Protein AF-A0A4S1CDR8-F1 (afdb_monomer)

Nearest PDB structures (foldseek):
  3aai-assembly1_D  TM=4.579E-01  e=3.024E+00  Thermus thermophilus HB8
  3aai-assembly1_B  TM=3.713E-01  e=2.613E+00  Thermus thermophilus HB8
  3aai-assembly1_C  TM=4.465E-01  e=4.358E+00  Thermus thermophilus HB8
  3aai-assembly1_A  TM=4.467E-01  e=4.358E+00  Thermus thermophilus HB8
  6weg-assembly1_A  TM=3.558E-01  e=4.358E+00  Francisella tularensis

Solvent-accessible surface area (backbone atoms only — not comparable to full-atom values): 6230 Å² total; per-residue (Å²): 143,85,63,65,66,61,53,52,52,51,52,50,51,51,53,48,55,50,72,70,32,67,92,68,52,75,75,87,74,74,70,91,48,61,57,52,73,68,53,50,52,53,51,54,56,49,31,74,77,33,62,77,49,30,58,50,43,60,68,76,58,73,57,101,66,56,41,46,68,61,50,51,56,50,50,53,51,46,53,53,50,51,53,52,50,53,53,50,53,51,53,51,50,53,51,55,53,50,53,57,60,64,74,74,114

Sequence (105 aa):
MEKTPFLLFLCIAIIALFAANPGFRKDKEANSCEISCYQYGQLHSAMSLFPEVADTARRDLTGEYVSISQYNEIMRKVELAKLKQARRMSAQTELALTEKHSASN

Organism: NCBI:txid2562681

Secondary structure (DSSP, 8-state):
---HHHHHHHHHHHHHHHHH-TTTS--S---S-BPPHHHHHHHHHHHHH-HHHHHHHHHH--SSS-BHHHHHHHHHHHHHHHHHHHHHHHHHHHHHHHHHHHTT-

Mean predicted aligned error: 14.39 Å

pLDDT: mean 76.4, std 12.58, range [47.16, 90.62]

Radius of gyration: 23.16 Å; Cα contacts (8 Å, |Δi|>4): 38; chains: 1; bounding box: 41×64×57 Å

Structure (mmCIF, N/CA/C/O backbone):
data_AF-A0A4S1CDR8-F1
#
_entry.id   AF-A0A4S1CDR8-F1
#
loop_
_atom_site.group_PDB
_atom_site.id
_atom_site.type_symbol
_atom_site.label_atom_id
_atom_site.label_alt_id
_atom_site.label_comp_id
_atom_site.label_asym_id
_atom_site.label_entity_id
_atom_site.label_seq_id
_atom_site.pdbx_PDB_ins_code
_atom_site.Cartn_x
_atom_site.Cartn_y
_atom_site.Cartn_z
_atom_site.occupancy
_atom_site.B_iso_or_equiv
_atom_site.auth_seq_id
_atom_site.auth_comp_id
_atom_site.auth_asym_id
_atom_site.auth_atom_id
_atom_site.pdbx_PDB_model_num
ATOM 1 N N . MET A 1 1 ? 11.292 51.172 -8.074 1.00 52.50 1 MET A N 1
ATOM 2 C CA . MET A 1 1 ? 10.569 49.916 -8.368 1.00 52.50 1 MET A CA 1
ATOM 3 C C . MET A 1 1 ? 11.587 48.881 -8.825 1.00 52.50 1 MET A C 1
ATOM 5 O O . MET A 1 1 ? 11.807 48.797 -10.015 1.00 52.50 1 MET A O 1
ATOM 9 N N . GLU A 1 2 ? 12.234 48.128 -7.928 1.00 55.72 2 GLU A N 1
ATOM 10 C CA . GLU A 1 2 ? 13.211 47.090 -8.333 1.00 55.72 2 GLU A CA 1
ATOM 11 C C . GLU A 1 2 ? 13.211 45.915 -7.334 1.00 55.72 2 GLU A C 1
ATOM 13 O O . GLU A 1 2 ? 14.181 45.659 -6.635 1.00 55.72 2 GLU A O 1
ATOM 18 N N . LYS A 1 3 ? 12.074 45.218 -7.184 1.00 57.78 3 LYS A N 1
ATOM 19 C CA . LYS A 1 3 ? 11.985 43.956 -6.403 1.00 57.78 3 LYS A CA 1
ATOM 20 C C . LYS A 1 3 ? 11.823 42.715 -7.290 1.00 57.78 3 LYS A C 1
ATOM 22 O O . LYS A 1 3 ? 11.851 41.588 -6.806 1.00 57.78 3 LYS A O 1
ATOM 27 N N . THR A 1 4 ? 11.671 42.929 -8.592 1.00 61.25 4 THR A N 1
ATOM 28 C CA . THR A 1 4 ? 11.508 41.904 -9.624 1.00 61.25 4 THR A CA 1
ATOM 29 C C . THR A 1 4 ? 12.708 40.962 -9.787 1.00 61.25 4 THR A C 1
ATOM 31 O O . THR A 1 4 ? 12.454 39.765 -9.921 1.00 61.25 4 THR A O 1
ATOM 34 N N . PRO A 1 5 ? 13.988 41.396 -9.720 1.00 68.38 5 PRO A N 1
ATOM 35 C CA . PRO A 1 5 ? 15.097 40.461 -9.916 1.00 68.38 5 PRO A CA 1
ATOM 36 C C . PRO A 1 5 ? 15.275 39.524 -8.716 1.00 68.38 5 PRO A C 1
ATOM 38 O O . PRO A 1 5 ? 15.501 38.332 -8.899 1.00 68.38 5 PRO A O 1
ATOM 41 N N . PHE A 1 6 ? 15.096 40.024 -7.490 1.00 73.06 6 PHE A N 1
ATOM 42 C CA . PHE A 1 6 ? 15.241 39.217 -6.276 1.00 73.06 6 PHE A CA 1
ATOM 43 C C . PHE A 1 6 ? 14.225 38.071 -6.215 1.00 73.06 6 PHE A C 1
ATOM 45 O O . PHE A 1 6 ? 14.578 36.945 -5.874 1.00 73.06 6 PHE A O 1
ATOM 52 N N . LEU A 1 7 ? 12.973 38.342 -6.596 1.00 76.56 7 LEU A N 1
ATOM 53 C CA . LEU A 1 7 ? 11.928 37.322 -6.609 1.00 76.56 7 LEU A CA 1
ATOM 54 C C . LEU A 1 7 ? 12.226 36.222 -7.641 1.00 76.56 7 LEU A C 1
ATOM 56 O O . LEU A 1 7 ? 12.049 35.043 -7.352 1.00 76.56 7 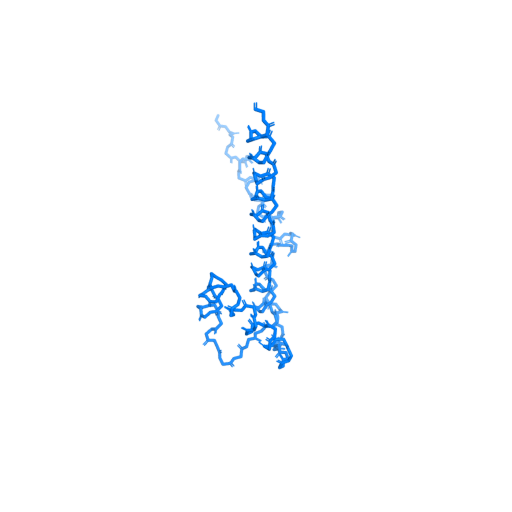LEU A O 1
ATOM 60 N N . LEU A 1 8 ? 12.744 36.601 -8.812 1.00 78.94 8 LEU A N 1
ATOM 61 C CA . LEU A 1 8 ? 13.169 35.666 -9.857 1.00 78.94 8 LEU A CA 1
ATOM 62 C C . LEU A 1 8 ? 14.330 34.779 -9.394 1.00 78.94 8 LEU A C 1
ATOM 64 O O . LEU A 1 8 ? 14.263 33.559 -9.542 1.00 78.94 8 LEU A O 1
ATOM 68 N N . PHE A 1 9 ? 15.354 35.367 -8.771 1.00 79.69 9 PHE A N 1
ATOM 69 C CA . PHE A 1 9 ? 16.468 34.612 -8.194 1.00 79.69 9 PHE A CA 1
ATOM 70 C C . PHE A 1 9 ? 16.010 33.656 -7.090 1.00 79.69 9 PHE A C 1
ATOM 72 O O . PHE A 1 9 ? 16.455 32.510 -7.054 1.00 79.69 9 PHE A O 1
ATOM 79 N N . LEU A 1 10 ? 15.081 34.086 -6.231 1.00 82.50 10 LEU A N 1
ATOM 80 C CA . LEU A 1 10 ? 14.521 33.246 -5.176 1.00 82.50 10 LEU A CA 1
ATOM 81 C C . LEU A 1 10 ? 13.747 32.053 -5.756 1.00 82.50 10 LEU A C 1
ATOM 83 O O . LEU A 1 10 ? 13.943 30.924 -5.313 1.00 82.50 10 LEU A O 1
ATOM 87 N N . CYS A 1 11 ? 12.918 32.270 -6.779 1.00 80.25 11 CYS A N 1
ATOM 88 C CA . CYS A 1 11 ? 12.196 31.188 -7.449 1.00 80.25 11 CYS A CA 1
ATOM 89 C C . CYS A 1 11 ? 13.149 30.177 -8.102 1.00 80.25 11 CYS A C 1
ATOM 91 O O . CYS A 1 11 ? 12.956 28.972 -7.945 1.00 80.25 11 CYS A O 1
ATOM 93 N N . ILE A 1 12 ? 14.200 30.644 -8.783 1.00 83.50 12 ILE A N 1
ATOM 94 C CA . ILE A 1 12 ? 15.205 29.766 -9.401 1.00 83.50 12 ILE A CA 1
ATOM 95 C C . ILE A 1 12 ? 15.969 28.977 -8.331 1.00 83.50 12 ILE A C 1
ATOM 97 O O . ILE A 1 12 ? 16.168 27.775 -8.492 1.00 83.50 12 ILE A O 1
ATOM 101 N N . ALA A 1 13 ? 16.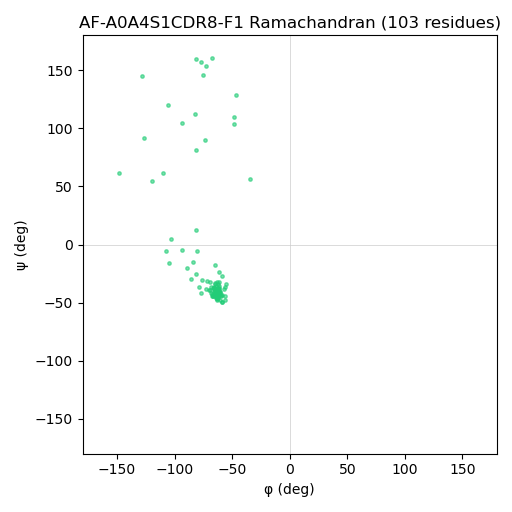341 29.611 -7.216 1.00 83.06 13 ALA A N 1
ATOM 102 C CA . ALA A 1 13 ? 17.017 28.944 -6.105 1.00 83.06 13 ALA A CA 1
ATOM 103 C C . ALA A 1 13 ? 16.143 27.852 -5.469 1.00 83.06 13 ALA A C 1
ATOM 105 O O . ALA A 1 13 ? 16.633 26.762 -5.182 1.00 83.06 13 ALA A O 1
ATOM 106 N N . ILE A 1 14 ? 14.842 28.108 -5.309 1.00 80.94 14 ILE A N 1
ATOM 107 C CA . ILE A 1 14 ? 13.881 27.120 -4.811 1.00 80.94 14 ILE A CA 1
ATOM 108 C C . ILE A 1 14 ? 13.785 25.935 -5.784 1.00 80.94 14 ILE A C 1
ATOM 110 O O . ILE A 1 14 ? 13.907 24.789 -5.359 1.00 80.94 14 ILE A O 1
ATOM 114 N N . ILE A 1 15 ? 13.640 26.187 -7.089 1.00 80.25 15 ILE A N 1
ATOM 115 C CA . ILE A 1 15 ? 13.592 25.126 -8.111 1.00 80.25 15 ILE A CA 1
ATOM 116 C C . ILE A 1 15 ? 14.894 24.312 -8.120 1.00 80.25 15 ILE A C 1
ATOM 118 O O . ILE A 1 15 ? 14.843 23.085 -8.188 1.00 80.25 15 ILE A O 1
ATOM 122 N N . ALA A 1 16 ? 16.051 24.963 -7.989 1.00 78.06 16 ALA A N 1
ATOM 123 C CA . ALA A 1 16 ? 17.346 24.295 -7.900 1.00 78.06 16 ALA A CA 1
ATOM 124 C C . ALA A 1 16 ? 17.465 23.425 -6.636 1.00 78.06 16 ALA A C 1
ATOM 126 O O . ALA A 1 16 ? 17.930 22.291 -6.722 1.00 78.06 16 ALA A O 1
ATOM 127 N N . LEU A 1 17 ? 16.980 23.901 -5.484 1.00 76.38 17 LEU A N 1
ATOM 128 C CA . LEU A 1 17 ? 16.909 23.138 -4.231 1.00 76.38 17 LEU A CA 1
ATOM 129 C C . LEU A 1 17 ? 15.995 21.910 -4.339 1.00 76.38 17 LEU A C 1
ATOM 131 O O . LEU A 1 17 ? 16.325 20.850 -3.804 1.00 76.38 17 LEU A O 1
ATOM 135 N N . PHE A 1 18 ? 14.869 22.026 -5.046 1.00 68.19 18 PHE A N 1
ATOM 136 C CA . PHE A 1 18 ? 13.992 20.888 -5.334 1.00 68.19 18 PHE A CA 1
ATOM 137 C C . PHE A 1 18 ? 14.628 19.910 -6.330 1.00 68.19 18 PHE A C 1
ATOM 139 O O . PHE A 1 18 ? 14.518 18.701 -6.147 1.00 68.19 18 PHE A O 1
ATOM 146 N N . ALA A 1 19 ? 15.335 20.405 -7.349 1.00 68.25 19 ALA A N 1
ATOM 147 C CA . ALA A 1 19 ? 16.007 19.575 -8.347 1.00 68.25 19 ALA A CA 1
ATOM 148 C C . ALA A 1 19 ? 17.248 18.847 -7.800 1.00 68.25 19 ALA A C 1
ATOM 150 O O . ALA A 1 19 ? 17.558 17.748 -8.269 1.00 68.25 19 ALA A O 1
ATOM 151 N N . ALA A 1 20 ? 17.946 19.448 -6.831 1.00 70.31 20 ALA A N 1
ATOM 152 C CA . ALA A 1 20 ? 19.112 18.885 -6.155 1.00 70.31 20 ALA A CA 1
ATOM 153 C C . ALA A 1 20 ? 18.746 17.949 -4.992 1.00 70.31 20 ALA A C 1
ATOM 155 O O . ALA A 1 20 ? 19.601 17.192 -4.541 1.00 70.31 20 ALA A O 1
ATOM 156 N N . ASN A 1 21 ? 17.494 17.967 -4.518 1.00 64.00 21 ASN A N 1
ATOM 157 C CA . ASN A 1 21 ? 17.032 17.025 -3.506 1.00 64.00 21 ASN A CA 1
ATOM 158 C C . ASN A 1 21 ? 16.626 15.687 -4.149 1.00 64.00 21 ASN A C 1
ATOM 160 O O . ASN A 1 21 ? 15.592 15.620 -4.824 1.00 64.00 21 ASN A O 1
ATOM 164 N N . PRO A 1 22 ? 17.367 14.592 -3.897 1.00 58.56 22 PRO A N 1
ATOM 165 C CA . PRO A 1 22 ? 17.023 13.276 -4.431 1.00 58.56 22 PRO A CA 1
ATOM 166 C C . PRO A 1 22 ? 15.658 12.780 -3.928 1.00 58.56 22 PRO A C 1
ATOM 168 O O . PRO A 1 22 ? 14.992 12.044 -4.637 1.00 58.56 22 PRO A O 1
ATOM 171 N N . GLY A 1 23 ? 15.168 13.263 -2.778 1.00 62.81 23 GLY A N 1
ATOM 172 C CA . GLY A 1 23 ? 13.839 12.909 -2.258 1.00 62.81 23 GLY A CA 1
ATOM 173 C C . GLY A 1 23 ? 12.641 13.375 -3.108 1.00 62.81 23 GLY A C 1
ATOM 174 O O . GLY A 1 23 ? 11.547 12.842 -2.939 1.00 62.81 23 GLY A O 1
ATOM 175 N N . PHE A 1 24 ? 12.819 14.343 -4.020 1.00 56.25 24 PHE A N 1
ATOM 176 C CA . PHE A 1 24 ? 11.766 14.810 -4.946 1.00 56.25 24 PHE A CA 1
ATOM 177 C C . PHE A 1 24 ? 11.944 14.309 -6.376 1.00 56.25 24 PHE A C 1
ATOM 179 O O . PHE A 1 24 ? 11.006 14.345 -7.179 1.00 56.25 24 PHE A O 1
ATOM 186 N N . ARG A 1 25 ? 13.135 13.811 -6.702 1.00 56.84 25 ARG A N 1
ATOM 187 C CA . ARG A 1 25 ? 13.363 13.048 -7.917 1.00 56.84 25 ARG A CA 1
ATOM 188 C C . ARG A 1 25 ? 12.718 11.691 -7.685 1.00 56.84 25 ARG A C 1
ATOM 190 O O . ARG A 1 25 ? 13.350 10.799 -7.148 1.00 56.84 25 ARG A O 1
ATOM 197 N N . LYS A 1 26 ? 11.437 11.546 -8.042 1.00 55.25 26 LYS A N 1
ATOM 198 C CA . LYS A 1 26 ? 10.835 10.216 -8.201 1.00 55.25 26 LYS A CA 1
ATOM 199 C C . LYS A 1 26 ? 11.798 9.405 -9.058 1.00 55.25 26 LYS A C 1
ATOM 201 O O . LYS A 1 26 ? 11.962 9.733 -10.234 1.00 55.25 26 LYS A O 1
ATOM 206 N N . ASP A 1 27 ? 12.448 8.434 -8.429 1.00 55.09 27 ASP A N 1
ATOM 207 C CA . AS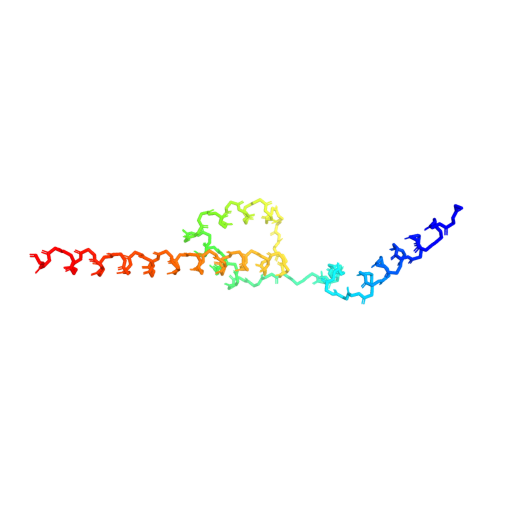P A 1 27 ? 13.405 7.530 -9.041 1.00 55.09 27 ASP A CA 1
ATOM 208 C C . ASP A 1 27 ? 12.795 6.977 -10.328 1.00 55.09 27 ASP A C 1
ATOM 210 O O . ASP A 1 27 ? 11.891 6.142 -10.316 1.00 55.09 27 ASP A O 1
ATOM 214 N N . LYS A 1 28 ? 13.259 7.504 -11.463 1.00 52.44 28 LYS A N 1
ATOM 215 C CA . LYS A 1 28 ? 12.927 6.993 -12.797 1.00 52.44 28 LYS A CA 1
ATOM 216 C C . LYS A 1 28 ? 13.787 5.782 -13.168 1.00 52.44 28 LYS A C 1
ATOM 218 O O . LYS A 1 28 ? 13.762 5.354 -14.313 1.00 52.44 28 LYS A O 1
ATOM 223 N N . GLU A 1 29 ? 14.503 5.209 -12.206 1.00 50.81 29 GLU A N 1
ATOM 224 C CA . GLU A 1 29 ? 15.307 3.999 -12.368 1.00 50.81 29 GLU A CA 1
ATOM 225 C C . GLU A 1 29 ? 14.810 2.893 -11.434 1.00 50.81 29 GLU A C 1
ATOM 227 O O . GLU A 1 29 ? 15.557 2.297 -10.665 1.00 50.81 29 GLU A O 1
ATOM 232 N N . ALA A 1 30 ? 13.521 2.569 -11.517 1.00 53.75 30 ALA A N 1
ATOM 233 C CA . ALA A 1 30 ? 13.095 1.220 -11.174 1.00 53.75 30 ALA A CA 1
ATOM 234 C C . ALA A 1 30 ? 13.363 0.341 -12.399 1.00 53.75 30 ALA A C 1
ATOM 236 O O . ALA A 1 30 ? 12.472 0.090 -13.209 1.00 53.75 30 ALA A O 1
ATOM 237 N N . ASN A 1 31 ? 14.619 -0.088 -12.554 1.00 48.03 31 ASN A N 1
ATOM 238 C CA . ASN A 1 31 ? 14.926 -1.271 -13.350 1.00 48.03 31 ASN A CA 1
ATOM 239 C C . ASN A 1 31 ? 13.938 -2.366 -12.932 1.00 48.03 31 ASN A C 1
ATOM 241 O O . ASN A 1 31 ? 13.748 -2.567 -11.735 1.00 48.03 31 ASN A O 1
ATOM 245 N N . SER A 1 32 ? 13.283 -2.960 -13.927 1.00 58.12 32 SER A N 1
ATOM 246 C CA . SER A 1 32 ? 12.244 -4.003 -13.955 1.00 58.12 32 SER A CA 1
ATOM 247 C C . SER A 1 32 ? 12.304 -5.105 -12.879 1.00 58.12 32 SER A C 1
ATOM 249 O O . SER A 1 32 ? 12.362 -6.292 -13.191 1.00 58.12 32 SER A O 1
ATOM 251 N N . CYS A 1 33 ? 12.292 -4.740 -11.605 1.00 69.12 33 CYS A N 1
ATOM 252 C CA . CYS A 1 33 ? 12.181 -5.666 -10.498 1.00 69.12 33 CYS A CA 1
ATOM 253 C C . CYS A 1 33 ? 10.702 -5.767 -10.140 1.00 69.12 33 CYS A C 1
ATOM 255 O O . CYS A 1 33 ? 10.097 -4.850 -9.570 1.00 69.12 33 CYS A O 1
ATOM 257 N N . GLU A 1 34 ? 10.126 -6.886 -10.543 1.00 80.00 34 GLU A N 1
ATOM 258 C CA . GLU A 1 34 ? 8.781 -7.303 -10.187 1.00 80.00 34 GLU A CA 1
ATOM 259 C C . GLU A 1 34 ? 8.756 -7.848 -8.762 1.00 80.00 34 GLU A C 1
ATOM 261 O O . GLU A 1 34 ? 9.773 -8.274 -8.204 1.00 80.00 34 GLU A O 1
ATOM 266 N N . ILE A 1 35 ? 7.578 -7.826 -8.152 1.00 80.56 35 ILE A N 1
ATOM 267 C CA . ILE A 1 35 ? 7.397 -8.446 -6.846 1.00 80.56 35 ILE A CA 1
ATOM 268 C C . ILE A 1 35 ? 7.328 -9.970 -6.949 1.00 80.56 35 ILE A C 1
ATOM 270 O O . ILE A 1 35 ? 6.774 -10.544 -7.883 1.00 80.56 35 ILE A O 1
ATOM 274 N N . SER A 1 36 ? 7.855 -10.641 -5.931 1.00 83.69 36 SER A N 1
ATOM 275 C CA . SER A 1 36 ? 7.758 -12.094 -5.791 1.00 83.69 36 SER A CA 1
ATOM 276 C C . SER A 1 36 ? 6.318 -12.564 -5.537 1.00 83.69 36 SER A C 1
ATOM 278 O O . SER A 1 36 ? 5.478 -11.824 -5.017 1.00 83.69 36 SER A O 1
ATOM 280 N N . CYS A 1 37 ? 6.044 -13.848 -5.790 1.00 82.94 37 CYS A N 1
ATOM 281 C CA . CYS A 1 37 ? 4.762 -14.485 -5.449 1.00 82.94 37 CYS A CA 1
ATOM 282 C C . CYS A 1 37 ? 4.401 -14.339 -3.957 1.00 82.94 37 CYS A C 1
ATOM 284 O O . CYS A 1 37 ? 3.236 -14.168 -3.604 1.00 82.94 37 CYS A O 1
ATOM 286 N N . TYR A 1 38 ? 5.404 -14.352 -3.071 1.00 85.81 38 TYR A N 1
ATOM 287 C CA . TYR A 1 38 ? 5.205 -14.127 -1.638 1.00 85.81 38 TYR A CA 1
ATOM 288 C C . TYR A 1 38 ? 4.678 -12.713 -1.338 1.00 85.81 38 TYR A C 1
ATOM 290 O O . TYR A 1 38 ? 3.759 -12.540 -0.537 1.00 85.81 38 TYR A O 1
ATOM 298 N N . GLN A 1 39 ? 5.222 -11.694 -2.006 1.00 85.94 39 GLN A N 1
ATOM 299 C CA . GLN A 1 39 ? 4.761 -10.308 -1.877 1.00 85.94 39 GLN A CA 1
ATOM 300 C C . GLN A 1 39 ? 3.361 -10.114 -2.475 1.00 85.94 39 GLN A C 1
ATOM 302 O O . GLN A 1 39 ? 2.543 -9.413 -1.880 1.00 85.94 39 GLN A O 1
ATOM 307 N N . TYR A 1 40 ? 3.032 -10.797 -3.576 1.00 86.62 40 TYR A N 1
ATOM 308 C CA . TYR A 1 40 ? 1.654 -10.849 -4.079 1.00 86.62 40 TYR A CA 1
ATOM 309 C C . TYR A 1 40 ? 0.679 -11.422 -3.045 1.00 86.62 40 TYR A C 1
ATOM 311 O O . TYR A 1 40 ? -0.391 -10.853 -2.833 1.00 86.62 40 TYR A O 1
ATOM 319 N N . GLY A 1 41 ? 1.054 -12.503 -2.353 1.00 87.00 41 GLY A N 1
ATOM 320 C CA . GLY A 1 41 ? 0.234 -13.088 -1.288 1.00 87.00 41 GLY A CA 1
ATOM 321 C C . GLY A 1 41 ? -0.022 -12.116 -0.129 1.00 87.00 41 GLY A C 1
ATOM 322 O O . GLY A 1 41 ? -1.151 -12.009 0.361 1.00 87.00 41 GLY A O 1
ATOM 323 N N . GLN A 1 42 ? 0.997 -11.351 0.271 1.00 88.88 42 GLN A N 1
ATOM 324 C CA . GLN A 1 42 ? 0.856 -10.308 1.293 1.00 88.88 42 GLN A CA 1
ATOM 325 C C . GLN A 1 42 ? -0.084 -9.188 0.847 1.00 88.88 42 GLN A C 1
ATOM 327 O O . GLN A 1 42 ? -0.969 -8.789 1.606 1.00 88.88 42 GLN A O 1
ATOM 332 N N . LEU A 1 43 ? 0.076 -8.711 -0.389 1.00 88.94 43 LEU A N 1
ATOM 333 C CA . LEU A 1 43 ? -0.782 -7.681 -0.963 1.00 88.94 43 LEU A CA 1
ATOM 334 C C . LEU A 1 43 ? -2.240 -8.150 -1.026 1.00 88.94 43 LEU A C 1
ATOM 336 O O . LEU A 1 43 ? -3.134 -7.439 -0.574 1.00 88.94 43 LEU A O 1
ATOM 340 N N . HIS A 1 44 ? -2.482 -9.363 -1.522 1.00 89.75 44 HIS A N 1
ATOM 341 C CA . HIS A 1 44 ? -3.823 -9.938 -1.611 1.00 89.75 44 HIS A CA 1
ATOM 342 C C . HIS A 1 44 ? -4.496 -10.063 -0.234 1.00 89.75 44 HIS A C 1
ATOM 344 O O . HIS A 1 44 ? -5.659 -9.688 -0.054 1.00 89.75 44 HIS A O 1
ATOM 350 N N . SER A 1 45 ? -3.740 -10.521 0.767 1.00 90.31 45 SER A N 1
ATOM 351 C CA . SER A 1 45 ? -4.214 -10.603 2.152 1.00 90.31 45 SER A CA 1
ATOM 352 C C . SER A 1 45 ? -4.558 -9.219 2.711 1.00 90.31 45 SER A C 1
ATOM 354 O O . SER A 1 45 ? -5.604 -9.035 3.331 1.00 90.31 45 SER A O 1
ATOM 356 N N . ALA A 1 46 ? -3.719 -8.214 2.443 1.00 88.31 46 ALA A N 1
ATOM 357 C CA . ALA A 1 46 ? -3.957 -6.845 2.885 1.00 88.31 46 ALA A CA 1
ATOM 358 C C . ALA A 1 46 ? -5.188 -6.213 2.215 1.00 88.31 46 ALA A C 1
ATOM 360 O O . ALA A 1 46 ? -5.976 -5.555 2.891 1.00 88.31 46 ALA A O 1
ATOM 361 N N . MET A 1 47 ? -5.400 -6.446 0.917 1.00 88.88 47 MET A N 1
ATOM 362 C CA . MET A 1 47 ? -6.594 -5.978 0.200 1.00 88.88 47 MET A CA 1
ATOM 363 C C . MET A 1 47 ? -7.884 -6.581 0.768 1.00 88.88 47 MET A C 1
ATOM 365 O O . MET A 1 47 ? -8.912 -5.912 0.800 1.00 88.88 47 MET A O 1
ATOM 369 N N . SER A 1 48 ? -7.831 -7.823 1.250 1.00 89.25 48 SER A N 1
ATOM 370 C CA . SER A 1 48 ? -8.987 -8.478 1.874 1.00 89.25 48 SER A CA 1
ATOM 371 C C . SER A 1 48 ? -9.353 -7.860 3.229 1.00 89.25 48 SER A C 1
ATOM 373 O O . SER A 1 48 ? -10.525 -7.806 3.587 1.00 89.25 48 SER A O 1
ATOM 375 N N . LEU A 1 49 ? -8.358 -7.367 3.974 1.00 87.31 49 LEU A N 1
ATOM 376 C CA . LEU A 1 49 ? -8.545 -6.754 5.293 1.00 87.31 49 LEU A CA 1
ATOM 377 C C . LEU A 1 49 ? -8.893 -5.259 5.223 1.00 87.31 49 LEU A C 1
ATOM 379 O O . LEU A 1 49 ? -9.583 -4.750 6.104 1.00 87.31 49 LEU A O 1
ATOM 383 N N . PHE A 1 50 ? -8.425 -4.554 4.189 1.00 89.69 50 PHE A N 1
ATOM 384 C CA . PHE A 1 50 ? -8.568 -3.104 4.051 1.00 89.69 50 PHE A CA 1
ATOM 385 C C . PHE A 1 50 ? -9.204 -2.734 2.698 1.00 89.69 50 PHE A C 1
ATOM 387 O O . PHE A 1 50 ? -8.482 -2.510 1.721 1.00 89.69 50 PHE A O 1
ATOM 394 N N . PRO A 1 51 ? -10.545 -2.601 2.624 1.00 86.75 51 PRO A N 1
ATOM 395 C CA . PRO A 1 51 ? -11.258 -2.303 1.376 1.00 86.75 51 PRO A CA 1
ATOM 396 C C . PRO A 1 51 ? -10.794 -1.009 0.689 1.00 86.75 51 PRO A C 1
ATOM 398 O O . PRO A 1 51 ? -10.621 -0.966 -0.525 1.00 86.75 51 PRO A O 1
ATOM 401 N N . GLU A 1 52 ? -10.490 0.025 1.477 1.00 84.81 52 GLU A N 1
ATOM 402 C CA . GLU A 1 52 ? -9.959 1.311 0.999 1.00 84.81 52 GLU A CA 1
ATOM 403 C C . GLU A 1 52 ? -8.602 1.190 0.283 1.00 84.81 52 GLU A C 1
ATOM 405 O O . GLU A 1 52 ? -8.299 1.926 -0.665 1.00 84.81 52 GLU A O 1
ATOM 410 N N . VAL A 1 53 ? -7.781 0.227 0.709 1.00 87.06 53 VAL A N 1
ATOM 411 C CA . VAL A 1 53 ? -6.522 -0.100 0.039 1.00 87.06 53 VAL A CA 1
ATOM 412 C C . VAL A 1 53 ? -6.792 -0.948 -1.197 1.00 87.06 53 VAL A C 1
ATOM 414 O O . VAL A 1 53 ? -6.134 -0.738 -2.211 1.00 87.06 53 VAL A O 1
ATOM 417 N N . ALA A 1 54 ? -7.769 -1.857 -1.151 1.00 87.81 54 ALA A N 1
ATOM 418 C CA . ALA A 1 54 ? -8.125 -2.708 -2.282 1.00 87.81 54 ALA A CA 1
ATOM 419 C C . ALA A 1 54 ? -8.550 -1.901 -3.510 1.00 87.81 54 ALA A C 1
ATOM 421 O O . ALA A 1 54 ? -8.079 -2.178 -4.609 1.00 87.81 54 ALA A O 1
ATOM 422 N N . ASP A 1 55 ? -9.377 -0.873 -3.334 1.00 87.50 55 ASP A N 1
ATOM 423 C CA . ASP A 1 55 ? -9.816 -0.027 -4.450 1.00 87.50 55 ASP A CA 1
ATOM 424 C C . ASP A 1 55 ? -8.656 0.767 -5.049 1.00 87.50 55 ASP A C 1
ATOM 426 O O . ASP A 1 55 ? -8.534 0.906 -6.266 1.00 87.50 55 ASP A O 1
ATOM 430 N N . THR A 1 56 ? -7.748 1.229 -4.190 1.00 86.94 56 THR A N 1
ATOM 431 C CA . THR A 1 56 ? -6.536 1.918 -4.628 1.00 86.94 56 THR A CA 1
ATOM 432 C C . THR A 1 56 ? -5.597 0.970 -5.371 1.00 86.94 56 THR A C 1
ATOM 434 O O . THR A 1 56 ? -5.111 1.313 -6.440 1.00 86.94 56 THR A O 1
ATOM 437 N N . ALA A 1 57 ? -5.391 -0.239 -4.853 1.00 86.50 57 ALA A N 1
ATOM 438 C CA . ALA A 1 57 ? -4.571 -1.260 -5.488 1.00 86.50 57 ALA A CA 1
ATOM 439 C C . ALA A 1 57 ? -5.151 -1.682 -6.845 1.00 86.50 57 ALA A C 1
ATOM 441 O O . ALA A 1 57 ? -4.417 -1.718 -7.820 1.00 86.50 57 ALA A O 1
ATOM 442 N N . ARG A 1 58 ? -6.465 -1.912 -6.958 1.00 85.69 58 ARG A N 1
ATOM 443 C CA . ARG A 1 58 ? -7.113 -2.267 -8.236 1.00 85.69 58 ARG A CA 1
ATOM 444 C C . ARG A 1 58 ? -6.968 -1.181 -9.301 1.00 85.69 58 ARG A C 1
A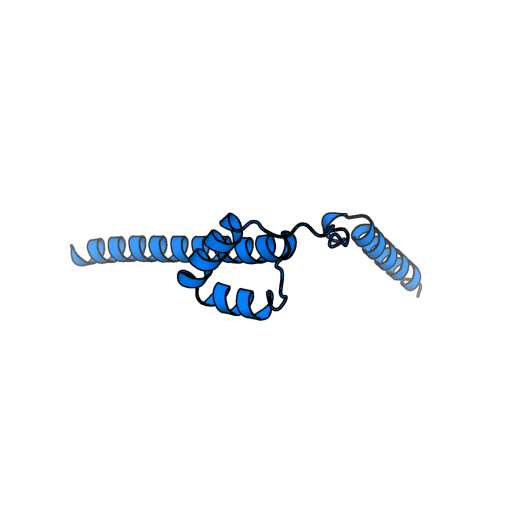TOM 446 O O . ARG A 1 58 ? -6.856 -1.501 -10.478 1.00 85.69 58 ARG A O 1
ATOM 453 N N . ARG A 1 59 ? -6.991 0.092 -8.901 1.00 85.56 59 ARG A N 1
ATOM 454 C CA . ARG A 1 59 ? -6.811 1.225 -9.818 1.00 85.56 59 ARG A CA 1
ATOM 455 C C . ARG A 1 59 ? -5.350 1.427 -10.215 1.00 85.56 59 ARG A C 1
ATOM 457 O O . ARG A 1 59 ? -5.073 1.722 -11.374 1.00 85.56 59 ARG A O 1
ATOM 464 N N . ASP A 1 60 ? -4.438 1.307 -9.256 1.00 82.69 60 ASP A N 1
ATOM 465 C CA . ASP A 1 60 ? -3.031 1.670 -9.438 1.00 82.69 60 ASP A CA 1
ATOM 466 C C . ASP A 1 60 ? -2.192 0.482 -9.979 1.00 82.69 60 ASP A C 1
ATOM 468 O O . ASP A 1 60 ? -1.129 0.690 -10.564 1.00 82.69 60 ASP A O 1
ATOM 472 N N . LEU A 1 61 ? -2.675 -0.760 -9.824 1.00 84.50 61 LEU A N 1
ATOM 473 C CA . LEU A 1 61 ? -2.039 -2.014 -10.260 1.00 84.50 61 LEU A CA 1
ATOM 474 C C . LEU A 1 61 ? -2.808 -2.653 -11.430 1.00 84.50 61 LEU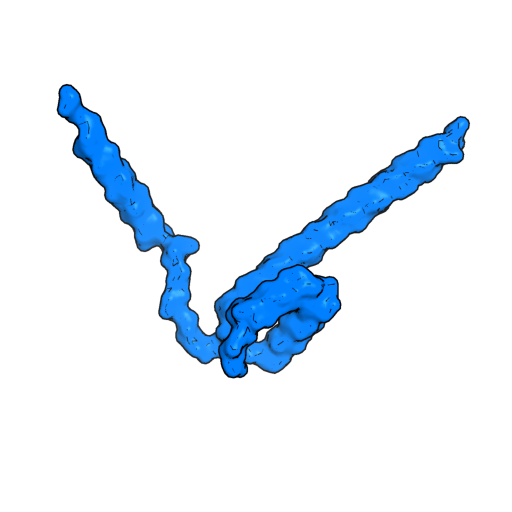 A C 1
ATOM 476 O O . LEU A 1 61 ? -3.349 -3.749 -11.317 1.00 84.50 61 LEU A O 1
ATOM 480 N N . THR A 1 62 ? -2.894 -1.942 -12.553 1.00 76.00 62 THR A N 1
ATOM 481 C CA . THR A 1 62 ? -3.642 -2.372 -13.755 1.00 76.00 62 THR A CA 1
ATOM 482 C C . THR A 1 62 ? -2.795 -3.116 -14.789 1.00 76.00 62 THR A C 1
ATOM 484 O O . THR A 1 62 ? -3.327 -3.580 -15.795 1.00 76.00 62 THR A O 1
ATOM 487 N N . GLY A 1 63 ? -1.482 -3.217 -14.563 1.00 70.19 63 GLY A N 1
ATOM 488 C CA . GLY A 1 63 ? -0.557 -3.924 -15.446 1.00 70.19 63 GLY A CA 1
ATOM 489 C C . GLY A 1 63 ? -0.549 -5.435 -15.219 1.00 70.19 63 GLY A C 1
ATOM 490 O O . GLY A 1 63 ? -0.907 -5.914 -14.147 1.00 70.19 63 GLY A O 1
ATOM 491 N N . GLU A 1 64 ? -0.080 -6.175 -16.226 1.00 72.88 64 GLU A N 1
ATOM 492 C CA . GLU A 1 64 ? 0.172 -7.625 -16.146 1.00 72.88 64 GLU A CA 1
ATOM 493 C C . GLU A 1 64 ? 1.192 -7.977 -15.047 1.00 72.88 64 GLU A C 1
ATOM 495 O O . GLU A 1 64 ? 1.119 -9.042 -14.436 1.00 72.88 64 GLU A O 1
ATOM 500 N N . TYR A 1 65 ? 2.084 -7.032 -14.737 1.00 75.50 65 TYR A N 1
ATOM 501 C CA . TYR A 1 65 ? 3.105 -7.150 -13.705 1.00 75.50 65 TYR A CA 1
ATOM 502 C C . TYR A 1 65 ? 3.076 -5.951 -12.754 1.00 75.50 65 TYR A C 1
ATOM 504 O O . TYR A 1 65 ? 2.824 -4.812 -13.158 1.00 75.50 65 TYR A O 1
ATOM 512 N N . VAL A 1 66 ? 3.373 -6.208 -11.477 1.00 81.94 66 VAL A N 1
ATOM 513 C CA . VAL A 1 66 ? 3.487 -5.196 -10.422 1.00 81.94 66 VAL A CA 1
ATOM 514 C C . VAL A 1 66 ? 4.956 -4.987 -10.080 1.00 81.94 66 VAL A C 1
ATOM 516 O O . VAL A 1 66 ? 5.646 -5.900 -9.622 1.00 81.94 66 VAL A O 1
ATOM 519 N N . SER A 1 67 ? 5.428 -3.756 -10.260 1.00 85.75 67 SER A N 1
ATOM 520 C CA . SER A 1 67 ? 6.777 -3.368 -9.846 1.00 85.75 67 SER A CA 1
ATOM 521 C C . SER A 1 67 ? 6.894 -3.250 -8.323 1.00 85.75 67 SER A C 1
ATOM 523 O O . SER A 1 67 ? 5.927 -2.932 -7.620 1.00 85.75 67 SER A O 1
ATOM 525 N N . ILE A 1 68 ? 8.108 -3.438 -7.796 1.00 84.75 68 ILE A N 1
ATOM 526 C CA . ILE A 1 68 ? 8.395 -3.267 -6.362 1.00 84.75 68 ILE A CA 1
ATOM 527 C C . ILE A 1 68 ? 8.002 -1.869 -5.860 1.00 84.75 68 ILE A C 1
ATOM 529 O O . ILE A 1 68 ? 7.508 -1.739 -4.741 1.00 84.75 68 ILE A O 1
ATOM 533 N N . SER A 1 69 ? 8.185 -0.819 -6.665 1.00 83.50 69 SER A N 1
ATOM 534 C CA . SER A 1 69 ? 7.838 0.551 -6.269 1.00 83.50 69 SER A CA 1
ATOM 535 C C . SER A 1 69 ? 6.327 0.734 -6.097 1.00 83.50 69 SER A C 1
ATOM 537 O O . SER A 1 69 ? 5.893 1.269 -5.075 1.00 83.50 69 SER A O 1
ATOM 539 N N . GLN A 1 70 ? 5.525 0.217 -7.033 1.00 86.00 70 GLN A N 1
ATOM 540 C CA . GLN A 1 70 ? 4.063 0.216 -6.934 1.00 86.00 70 GLN A CA 1
ATOM 541 C C . GLN A 1 70 ? 3.584 -0.593 -5.723 1.00 86.00 70 GLN A C 1
ATOM 543 O O . GLN A 1 70 ? 2.748 -0.122 -4.952 1.00 86.00 70 GLN A O 1
ATOM 548 N N . TYR A 1 71 ? 4.154 -1.779 -5.499 1.00 88.50 71 TYR A N 1
ATOM 549 C CA . TYR A 1 71 ? 3.861 -2.586 -4.315 1.00 88.50 71 TYR A CA 1
ATOM 550 C C . TYR A 1 71 ? 4.173 -1.845 -3.012 1.00 88.50 71 TYR A C 1
ATOM 552 O O . TYR A 1 71 ? 3.320 -1.770 -2.128 1.00 88.50 71 TYR A O 1
ATOM 560 N N . ASN A 1 72 ? 5.365 -1.254 -2.897 1.00 88.25 72 ASN A N 1
ATOM 561 C CA . ASN A 1 72 ? 5.780 -0.523 -1.700 1.00 88.25 72 ASN A CA 1
ATOM 562 C C . ASN A 1 72 ? 4.861 0.673 -1.424 1.00 88.25 72 ASN A C 1
ATOM 564 O O . ASN A 1 72 ? 4.528 0.946 -0.268 1.00 88.25 72 ASN A O 1
ATOM 568 N N . GLU A 1 73 ? 4.406 1.369 -2.468 1.00 89.38 73 GLU A N 1
ATOM 569 C CA . GLU A 1 73 ? 3.450 2.462 -2.319 1.00 89.38 73 GLU A CA 1
ATOM 570 C C . GLU A 1 73 ? 2.116 1.977 -1.734 1.00 89.38 73 GLU A C 1
ATOM 572 O O . GLU A 1 73 ? 1.588 2.600 -0.805 1.00 89.38 73 GLU A O 1
ATOM 577 N N . ILE A 1 74 ? 1.587 0.857 -2.232 1.00 89.81 74 ILE A N 1
ATOM 578 C CA . ILE A 1 74 ? 0.347 0.267 -1.721 1.00 89.81 74 ILE A CA 1
ATOM 579 C C . ILE A 1 74 ? 0.528 -0.246 -0.290 1.00 89.81 74 ILE A C 1
ATOM 581 O O . ILE A 1 74 ? -0.295 0.060 0.574 1.00 89.81 74 ILE A O 1
ATOM 585 N N . MET A 1 75 ? 1.626 -0.936 0.014 1.00 9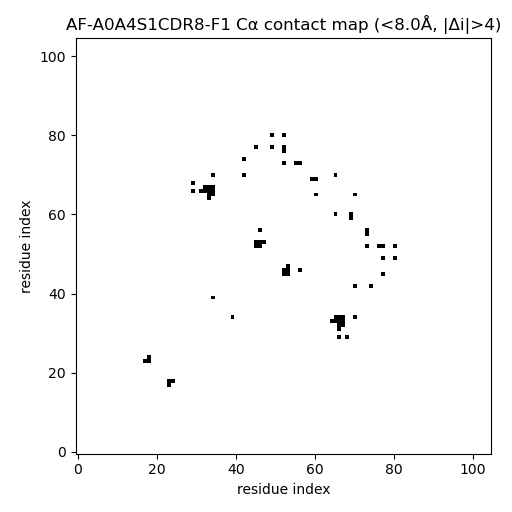0.62 75 MET A N 1
ATOM 586 C CA . MET A 1 75 ? 1.903 -1.421 1.370 1.00 90.62 75 MET A CA 1
ATOM 587 C C . MET A 1 75 ? 2.064 -0.281 2.379 1.00 90.62 75 MET A C 1
ATOM 589 O O . MET A 1 75 ? 1.615 -0.398 3.517 1.00 90.62 75 MET A O 1
ATOM 593 N N . ARG A 1 76 ? 2.586 0.880 1.973 1.00 90.56 76 ARG A N 1
ATOM 594 C CA . ARG A 1 76 ? 2.583 2.072 2.835 1.00 90.56 76 ARG A CA 1
ATOM 595 C C . ARG A 1 76 ? 1.160 2.534 3.171 1.00 90.56 76 ARG A C 1
ATOM 597 O O . ARG A 1 76 ? 0.907 2.958 4.297 1.00 90.56 76 ARG A O 1
ATOM 604 N N . LYS A 1 77 ? 0.217 2.446 2.225 1.00 90.00 77 LYS A N 1
ATOM 605 C CA . LYS A 1 77 ? -1.207 2.752 2.471 1.00 90.00 77 LYS A CA 1
ATOM 606 C C . LYS A 1 77 ? -1.830 1.732 3.439 1.00 90.00 77 LYS A C 1
ATOM 608 O O . LYS A 1 77 ? -2.584 2.142 4.318 1.00 90.00 77 LYS A O 1
ATOM 613 N N . VAL A 1 78 ? -1.448 0.453 3.351 1.00 89.75 78 VAL A N 1
ATOM 614 C CA . VAL A 1 78 ? -1.830 -0.594 4.325 1.00 89.75 78 VAL A CA 1
ATOM 615 C C . VAL A 1 78 ? -1.368 -0.236 5.735 1.00 89.75 78 VAL A C 1
ATOM 617 O O . VAL A 1 78 ? -2.168 -0.270 6.667 1.00 89.75 78 VAL A O 1
ATOM 620 N N . GLU A 1 79 ? -0.103 0.145 5.907 1.00 89.69 79 GLU A N 1
ATOM 621 C CA . GLU A 1 79 ? 0.429 0.507 7.228 1.00 89.69 79 GLU A CA 1
ATOM 622 C C . GLU A 1 79 ? -0.293 1.719 7.831 1.00 89.69 79 GLU A C 1
ATOM 624 O O . GLU A 1 79 ? -0.624 1.735 9.018 1.00 89.69 79 GLU A O 1
ATOM 629 N N . LEU A 1 80 ? -0.646 2.710 7.009 1.00 89.56 80 LEU A N 1
ATOM 630 C CA . LEU A 1 80 ? -1.460 3.840 7.461 1.00 89.56 80 LEU A CA 1
ATOM 631 C C . LEU A 1 80 ? -2.876 3.415 7.883 1.00 89.56 80 LEU A C 1
ATOM 633 O O . LEU A 1 80 ? -3.391 3.936 8.875 1.00 89.56 80 LEU A O 1
ATOM 637 N N . ALA A 1 81 ? -3.505 2.482 7.165 1.00 87.19 81 ALA A N 1
ATOM 638 C CA . ALA A 1 81 ? -4.821 1.951 7.520 1.00 87.19 81 ALA A CA 1
ATOM 639 C C . ALA A 1 81 ? -4.778 1.184 8.855 1.00 87.19 81 ALA A C 1
ATOM 641 O O . ALA A 1 81 ? -5.593 1.450 9.743 1.00 87.19 81 ALA A O 1
ATOM 642 N N . LYS A 1 82 ? -3.764 0.331 9.057 1.00 87.56 82 LYS A N 1
ATOM 643 C CA . LYS A 1 82 ? -3.514 -0.362 10.334 1.00 87.56 82 LYS A CA 1
ATOM 644 C C . LYS A 1 82 ? -3.365 0.620 11.493 1.00 87.56 82 LYS A C 1
ATOM 646 O O . LYS A 1 82 ? -4.011 0.457 12.527 1.00 87.56 82 LYS A O 1
ATOM 651 N N . LEU A 1 83 ? -2.563 1.672 11.317 1.00 88.81 83 LEU A N 1
ATOM 652 C CA . LEU A 1 83 ? -2.367 2.704 12.339 1.00 88.81 83 LEU A CA 1
ATOM 653 C C . LEU A 1 83 ? -3.673 3.432 12.683 1.00 88.81 83 LEU A C 1
ATOM 655 O O . LEU A 1 83 ? -3.951 3.680 13.857 1.00 88.81 83 LEU A O 1
ATOM 659 N N . LYS A 1 84 ? -4.500 3.760 11.683 1.00 87.00 84 LYS A N 1
ATOM 660 C CA . LYS A 1 84 ? -5.822 4.362 11.915 1.00 87.00 84 LYS A CA 1
ATOM 661 C C . LYS A 1 84 ? -6.744 3.420 12.685 1.00 87.00 84 LYS A C 1
ATOM 663 O O . LYS A 1 84 ? -7.421 3.871 13.607 1.00 87.00 84 LYS A O 1
ATOM 668 N N . GLN A 1 85 ? -6.766 2.136 12.333 1.00 86.00 85 GLN A N 1
ATOM 669 C CA . GLN A 1 85 ? -7.572 1.138 13.032 1.00 86.00 85 GLN A CA 1
ATOM 670 C C . GLN A 1 85 ? -7.125 0.983 14.488 1.00 86.00 85 GLN A C 1
ATOM 672 O O . GLN A 1 85 ? -7.964 1.055 15.383 1.00 86.00 85 GLN A O 1
ATOM 677 N N . ALA A 1 86 ? -5.819 0.871 14.739 1.00 85.62 86 ALA A N 1
ATOM 678 C CA . ALA A 1 86 ? -5.269 0.784 16.090 1.00 85.62 86 ALA A CA 1
ATOM 679 C C . ALA A 1 86 ? -5.687 1.980 16.961 1.00 85.62 86 ALA A C 1
ATOM 681 O O . ALA A 1 86 ? -6.155 1.789 18.081 1.00 85.62 86 ALA A O 1
ATOM 682 N N . ARG A 1 87 ? -5.622 3.204 16.417 1.00 84.94 87 ARG A N 1
ATOM 683 C CA . ARG A 1 87 ? -6.075 4.420 17.118 1.00 84.94 87 ARG A CA 1
ATOM 684 C C . ARG A 1 87 ? -7.576 4.432 17.410 1.00 84.94 87 ARG A C 1
ATOM 686 O O . ARG A 1 87 ? -7.995 4.945 18.440 1.00 84.94 87 ARG A O 1
ATOM 693 N N . ARG A 1 88 ? -8.406 3.893 16.512 1.00 81.62 88 ARG A N 1
ATOM 694 C CA . ARG A 1 88 ? -9.855 3.786 16.755 1.00 81.62 88 ARG A CA 1
ATOM 695 C C . ARG A 1 88 ? -10.156 2.797 17.876 1.00 81.62 88 ARG A C 1
ATOM 697 O O . ARG A 1 88 ? -10.971 3.104 18.737 1.00 81.62 88 ARG A O 1
ATOM 704 N N . MET A 1 89 ? -9.478 1.651 17.890 1.00 80.25 89 MET A N 1
ATOM 705 C CA . MET A 1 89 ? -9.653 0.656 18.949 1.00 80.25 89 MET A CA 1
ATOM 706 C C . MET A 1 89 ? -9.191 1.186 20.309 1.00 80.25 89 MET A C 1
ATOM 708 O O . MET A 1 89 ? -9.876 0.965 21.305 1.00 80.25 89 MET A O 1
ATOM 712 N N . SER A 1 90 ? -8.076 1.925 20.367 1.00 78.06 90 SER A N 1
ATOM 713 C CA . SER A 1 90 ? -7.625 2.539 21.621 1.00 78.06 90 SER A CA 1
ATOM 714 C C . SER A 1 90 ? -8.632 3.572 22.131 1.00 78.06 90 SER A C 1
ATOM 716 O O . SER A 1 90 ? -9.019 3.512 23.292 1.00 78.06 90 SER A O 1
ATOM 718 N N . ALA A 1 91 ? -9.149 4.437 21.251 1.00 74.38 91 ALA A N 1
ATOM 719 C CA . ALA A 1 91 ? -10.172 5.419 21.614 1.00 74.38 91 ALA A CA 1
ATOM 720 C C . ALA A 1 91 ? -11.478 4.764 22.105 1.00 74.38 91 ALA A C 1
ATOM 722 O O . ALA A 1 91 ? -12.070 5.214 23.081 1.00 74.38 91 ALA A O 1
ATOM 723 N N . GLN A 1 92 ? -11.919 3.671 21.472 1.00 74.19 92 GLN A N 1
ATOM 724 C CA . GLN A 1 92 ? -13.085 2.904 21.930 1.00 74.19 92 GLN A CA 1
ATOM 725 C C . GLN A 1 92 ? -12.847 2.234 23.286 1.00 74.19 92 GLN A C 1
ATOM 727 O O . GLN A 1 92 ? -13.7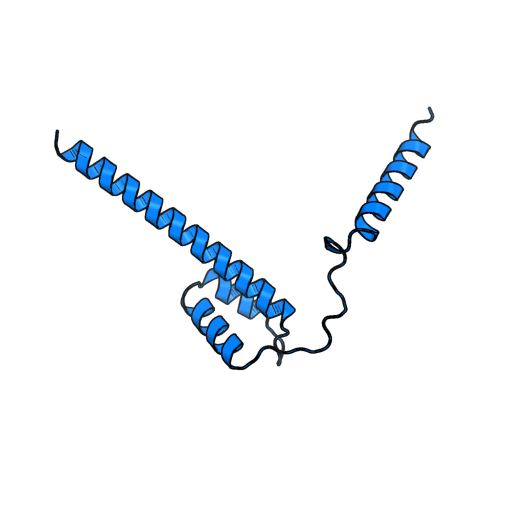56 2.173 24.109 1.00 74.19 92 GLN A O 1
ATOM 732 N N . THR A 1 93 ? -11.627 1.757 23.534 1.00 70.88 93 THR A N 1
ATOM 733 C CA . THR A 1 93 ? -11.259 1.143 24.817 1.00 70.88 93 THR A CA 1
ATOM 734 C C . THR A 1 93 ? -11.284 2.176 25.945 1.00 70.88 93 THR A C 1
ATOM 736 O O . THR A 1 93 ? -11.841 1.906 27.006 1.00 70.88 93 THR A O 1
ATOM 739 N N . GLU A 1 94 ? -10.748 3.376 25.716 1.00 67.06 94 GLU A N 1
ATOM 740 C CA . GLU A 1 94 ? -10.783 4.476 26.689 1.00 67.06 94 GLU A CA 1
ATOM 741 C C . GLU A 1 94 ? -12.214 4.955 26.976 1.00 67.06 94 GLU A C 1
ATOM 743 O O . GLU A 1 94 ? -12.578 5.152 28.138 1.00 67.06 94 GLU A O 1
ATOM 748 N N . LEU A 1 95 ? -13.062 5.068 25.949 1.00 65.75 95 LEU A N 1
ATOM 749 C CA . LEU A 1 95 ? -14.480 5.407 26.118 1.00 65.75 95 LEU A CA 1
ATOM 750 C C . LEU A 1 95 ? -15.227 4.344 26.937 1.00 65.75 95 LEU A C 1
ATOM 752 O O . LEU A 1 95 ? -15.919 4.688 27.892 1.00 65.75 95 LEU A O 1
ATOM 756 N N . ALA A 1 96 ? -15.023 3.059 26.637 1.00 63.50 96 ALA A N 1
ATOM 757 C CA . ALA A 1 96 ? -15.657 1.959 27.365 1.00 63.50 96 ALA A CA 1
ATOM 758 C C . ALA A 1 96 ? -15.211 1.873 28.838 1.00 63.50 96 ALA A C 1
ATOM 760 O O . ALA A 1 96 ? -15.996 1.494 29.709 1.00 63.50 96 ALA A O 1
ATOM 761 N N . LEU A 1 97 ? -13.957 2.227 29.138 1.00 65.69 97 LEU A N 1
ATOM 762 C CA . LEU A 1 97 ? -13.469 2.342 30.516 1.00 65.69 97 LEU A CA 1
ATOM 763 C C . LEU A 1 97 ? -14.111 3.529 31.242 1.00 65.69 97 LEU A C 1
ATOM 765 O O . LEU A 1 97 ? -14.473 3.405 32.411 1.00 65.69 97 LEU A O 1
ATOM 769 N N . THR A 1 98 ? -14.298 4.650 30.545 1.00 61.91 98 THR A N 1
ATOM 770 C CA . THR A 1 98 ? -14.909 5.860 31.108 1.00 61.91 98 THR A CA 1
ATOM 771 C C . THR A 1 98 ? -16.401 5.652 31.404 1.00 61.91 98 THR A C 1
ATOM 773 O O . THR A 1 98 ? -16.858 6.015 32.484 1.00 61.91 98 THR A O 1
ATOM 776 N N . GLU A 1 99 ? -17.146 4.988 30.512 1.00 61.59 99 GLU A N 1
ATOM 777 C CA . GLU A 1 99 ? -18.566 4.644 30.712 1.00 61.59 99 GLU A CA 1
ATOM 778 C C . GLU A 1 99 ? -18.790 3.645 31.857 1.00 61.59 99 GLU A C 1
ATOM 780 O O . GLU A 1 99 ? -19.740 3.776 32.628 1.00 61.59 99 GLU A O 1
ATOM 785 N N . LYS A 1 100 ? -17.899 2.660 32.029 1.00 61.88 100 LYS A N 1
ATOM 786 C CA . LYS A 1 100 ? -17.969 1.752 33.186 1.00 61.88 100 LYS A CA 1
ATOM 787 C C . LYS A 1 100 ? -17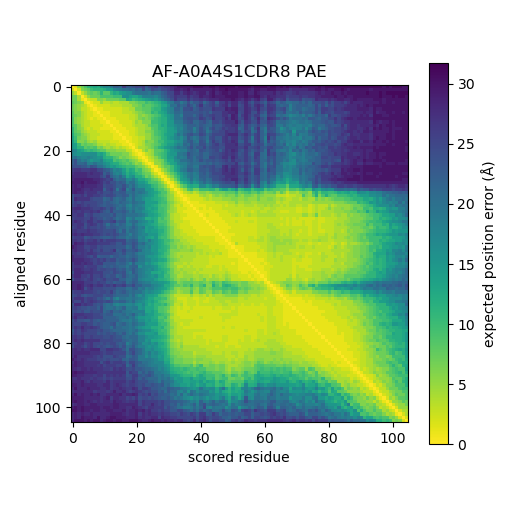.726 2.474 34.507 1.00 61.88 100 LYS A C 1
ATOM 789 O O . LYS A 1 100 ? -18.310 2.094 35.518 1.00 61.88 100 LYS A O 1
ATOM 794 N N . HIS A 1 101 ? -16.873 3.496 34.506 1.00 58.72 101 HIS A N 1
ATOM 795 C CA . HIS A 1 101 ? -16.559 4.240 35.719 1.00 58.72 101 HIS A CA 1
ATOM 796 C C . HIS A 1 101 ? -17.676 5.216 36.117 1.00 58.72 101 HIS A C 1
ATOM 798 O O . HIS A 1 101 ? -17.876 5.438 37.310 1.00 58.72 101 HIS A O 1
ATOM 804 N N . SER A 1 102 ? -18.422 5.758 35.146 1.00 58.97 102 SER A N 1
ATOM 805 C CA . SER A 1 102 ? -19.576 6.634 35.387 1.00 58.97 102 SER A CA 1
ATOM 806 C C . SER A 1 102 ? -20.865 5.881 35.726 1.00 58.97 102 SER A C 1
ATOM 808 O O . SER A 1 102 ? -21.706 6.439 36.418 1.00 58.97 102 SER A O 1
ATOM 810 N N . ALA A 1 103 ? -21.014 4.621 35.304 1.00 59.12 103 ALA A N 1
ATOM 811 C CA . ALA A 1 103 ? -22.162 3.774 35.651 1.00 59.12 103 ALA A CA 1
ATOM 812 C C . ALA A 1 103 ? -22.074 3.116 37.047 1.00 59.12 103 ALA A C 1
ATOM 814 O O . ALA A 1 103 ? -23.010 2.437 37.462 1.00 59.12 103 ALA A O 1
ATOM 815 N N . SER A 1 104 ? -20.946 3.271 37.752 1.00 55.09 104 SER A N 1
ATOM 816 C CA . SER A 1 104 ? -20.696 2.676 39.076 1.00 55.09 104 SER A CA 1
ATOM 817 C C . SER A 1 104 ? -20.835 3.667 40.248 1.00 55.09 104 SER A C 1
ATOM 819 O O . SER A 1 104 ? -20.55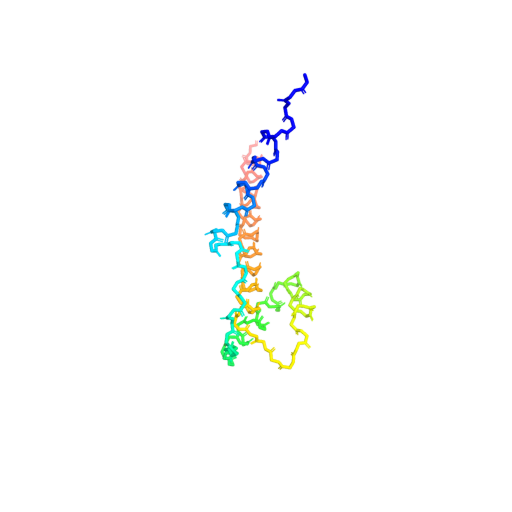0 3.280 41.383 1.00 55.09 104 SER A O 1
ATOM 821 N N . ASN A 1 105 ? -21.251 4.911 39.984 1.00 47.16 105 ASN A N 1
ATOM 822 C CA . ASN A 1 105 ? -21.604 5.929 40.985 1.00 47.16 105 ASN A CA 1
ATOM 823 C C . ASN A 1 105 ? -23.106 6.217 40.936 1.00 47.16 105 ASN A C 1
ATOM 825 O O . ASN A 1 105 ? -23.650 6.589 41.997 1.00 47.16 105 ASN A O 1
#

Foldseek 3Di:
DPPVVVVVVVVVVVVVVLVPDVVNVPPPPLPPAFDDPVLVVVLVVLCVVDVVLVVVCVVQVVDPTDGPVSSVVSVVVSVVVVVVVVVVVVVVVVVVVVVVVVVVD